Protein AF-A0A9D4SP06-F1 (afdb_monomer)

pLDDT: mean 83.44, std 21.46, range [35.03, 98.12]

Mean predicted aligned error: 12.42 Å

Secondary structure (DSSP, 8-state):
----------SSSSS------PPPP----PEEPTTSS-EES-HHHHHHHHHHHH----EE-SSSS-EESSHHHHHHHHHHHH----EE-TTT--EESSHHHHHHHHHHHS--

Organism: Rhipicephalus sanguineus (NCBI:txid34632)

Solvent-accessible surface area (backbone atoms only — not comparable to full-atom values): 7450 Å² total; per-residue (Å²): 133,85,92,80,86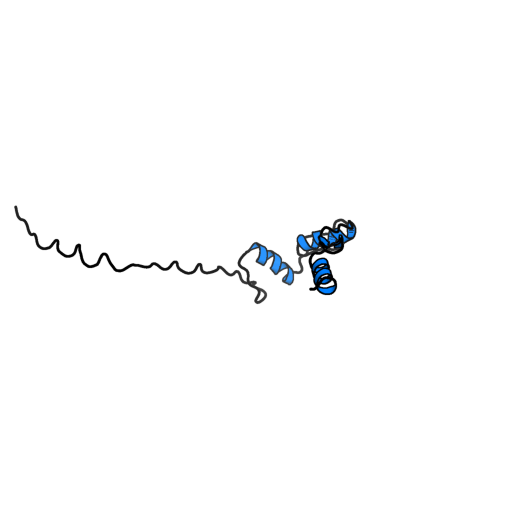,90,75,99,76,76,92,80,80,69,97,76,69,85,78,75,74,68,77,73,74,77,75,75,65,69,48,69,45,97,86,52,93,54,66,42,76,43,73,70,56,49,59,52,54,49,31,73,78,72,63,50,47,85,39,68,49,93,89,48,96,53,64,22,69,44,68,67,60,43,56,53,53,48,28,72,77,72,66,49,48,87,42,64,38,92,89,77,67,55,64,22,67,43,68,66,62,44,50,52,47,43,63,73,76,63,63,129

Nearest PDB structures (foldseek):
  8ssu-assembly1_A  TM=9.889E-01  e=3.670E-09  Homo sapiens
  8ssr-assembly2_D  TM=9.107E-01  e=3.916E-09  Homo sapiens
  8sst-assembly1_A  TM=9.349E-01  e=8.521E-09  Homo sapiens
  8ssr-assembly1_A  TM=9.274E-01  e=1.738E-08  Hom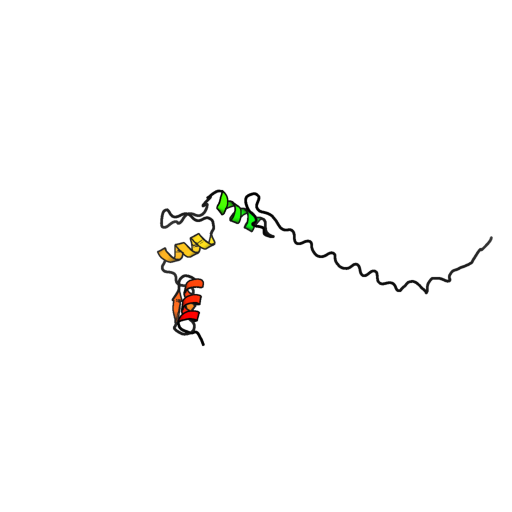o sapiens
  2i13-assembly1_A  TM=9.174E-01  e=4.901E-08  Mus musculus

Sequence (112 aa):
MAADEEDTLILGAVYSLAQCVEPLPEEEVRIHCPHCAYNCTNRAYLRRHIRVHTGEEPYHCTFCSRRFKDRSNLNRHRRCHTGERPYECKHCGLRFNQTSSLKTHVLGQHKQ

InterPro domains:
  IPR013087 Zinc finger C2H2-type [PF00096] (59-79)
  IPR013087 Zinc finger C2H2-type [PF00096] (87-110)
  IPR013087 Zinc finger C2H2-type [PS00028] (33-53)
  IPR013087 Zinc finger C2H2-type [PS00028] (61-81)
  IPR013087 Zinc finger C2H2-type [PS00028] (89-110)
  IPR013087 Zinc finger C2H2-type [PS50157] (31-58)
  IPR013087 Zinc finger C2H2-type [PS50157] (59-86)
 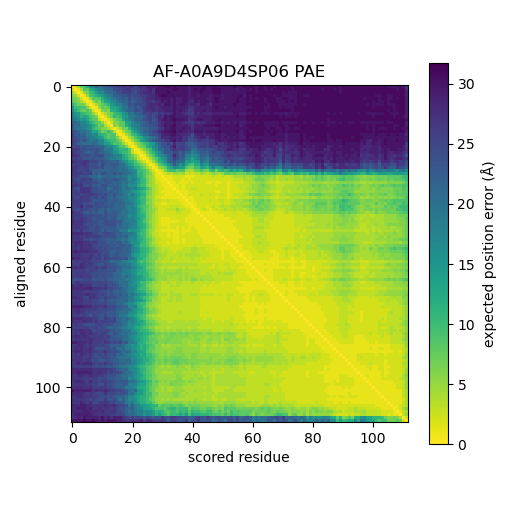 IPR013087 Zinc finger C2H2-type [PS50157] (87-112)
  IPR013087 Zinc finger C2H2-type [SM00355] (31-53)
  IPR013087 Zinc finger C2H2-type [SM00355] (59-81)
  IPR013087 Zinc finger C2H2-type [SM00355] (87-110)
  IPR036236 Zinc finger C2H2 superfamily [SSF57667] (31-61)
  IPR036236 Zinc finger C2H2 superfamily [SSF57667] (53-105)
  IPR050331 Zinc finger PRDM4/PRDM1/PRDM14-like [PTHR16515] (27-106)
  IPR056438 CTCF-like, C2H2 zinc finger [PF23611] (32-56)

Radius of gyration: 30.85 Å; Cα contacts (8 Å, |Δi|>4): 97; chains: 1; bounding box: 45×42×96 Å

Foldseek 3Di:
DDDDDDDPPPPDDPPDDDPPPPPDPPPQDWDAAPPDRDIDSDPVVNVLVCCVVVVDFPAAAPVDRDTHSDPVVNVLVVCVVVVDFPDAAPVPRDTHSDPVVSVCCCCVPVND

Structure (mmCIF, N/CA/C/O backbone):
data_AF-A0A9D4SP06-F1
#
_entry.id   AF-A0A9D4SP06-F1
#
loop_
_atom_site.group_PDB
_atom_site.id
_atom_site.type_symbol
_atom_site.label_atom_id
_atom_site.label_alt_id
_atom_site.label_comp_id
_atom_site.label_asym_id
_atom_site.label_entity_id
_atom_site.label_seq_id
_atom_site.pdbx_PDB_ins_code
_atom_site.Cartn_x
_atom_site.Cartn_y
_atom_site.Cartn_z
_atom_site.occupancy
_atom_site.B_iso_or_equiv
_atom_site.auth_seq_id
_atom_site.auth_comp_id
_atom_site.auth_asym_id
_atom_site.auth_atom_id
_atom_site.pdbx_PDB_model_num
ATOM 1 N N . MET A 1 1 ? -19.012 31.304 -78.598 1.00 35.94 1 MET A N 1
ATOM 2 C CA . MET A 1 1 ? -19.374 30.380 -79.691 1.00 35.94 1 MET A CA 1
ATOM 3 C C . MET A 1 1 ? -19.126 28.972 -79.178 1.00 35.94 1 MET A C 1
ATOM 5 O O . MET A 1 1 ? -17.984 28.738 -78.813 1.00 35.94 1 MET A O 1
ATOM 9 N N . ALA A 1 2 ? -20.194 28.154 -79.140 1.00 35.03 2 ALA A N 1
ATOM 10 C CA . ALA A 1 2 ? -20.298 26.717 -78.792 1.00 35.03 2 ALA A CA 1
ATOM 11 C C . ALA A 1 2 ? -19.800 26.322 -77.378 1.00 35.03 2 ALA A C 1
ATOM 13 O O . ALA A 1 2 ? -18.651 26.592 -77.065 1.00 35.03 2 ALA A O 1
ATOM 14 N N . ALA A 1 3 ? -20.570 25.811 -76.408 1.00 35.03 3 ALA A N 1
ATOM 15 C CA . ALA A 1 3 ? -21.783 24.974 -76.344 1.00 35.03 3 ALA A CA 1
ATOM 16 C C . ALA A 1 3 ? -21.606 23.510 -76.798 1.00 35.03 3 ALA A C 1
ATOM 18 O O . ALA A 1 3 ? -21.783 23.211 -77.976 1.00 35.03 3 ALA A O 1
ATOM 19 N N . ASP A 1 4 ? -21.329 22.661 -75.804 1.00 35.44 4 ASP A N 1
ATOM 20 C CA . ASP A 1 4 ? -21.705 21.251 -75.593 1.00 35.44 4 ASP A CA 1
ATOM 21 C C . ASP A 1 4 ? -21.570 21.048 -74.058 1.00 35.44 4 ASP A C 1
ATOM 23 O O . ASP A 1 4 ? -20.489 21.257 -73.518 1.00 35.44 4 ASP A O 1
ATOM 27 N N . GLU A 1 5 ? -22.580 20.948 -73.180 1.00 47.59 5 GLU A N 1
ATOM 28 C CA . GLU A 1 5 ? -23.902 20.287 -73.131 1.00 47.59 5 GLU A CA 1
ATOM 29 C C . GLU A 1 5 ? -23.846 18.766 -73.354 1.00 47.59 5 GLU A C 1
ATOM 31 O O . GLU A 1 5 ? -23.214 18.315 -74.300 1.00 47.59 5 GLU A O 1
ATOM 36 N N . GLU A 1 6 ? -24.527 18.027 -72.456 1.00 41.75 6 GLU A N 1
ATOM 37 C CA . GLU A 1 6 ? -24.499 16.571 -72.157 1.00 41.75 6 GLU A CA 1
ATOM 38 C C . GLU A 1 6 ? -23.420 16.190 -71.095 1.00 41.75 6 GLU A C 1
ATOM 40 O O . GLU A 1 6 ? -22.246 16.037 -71.393 1.00 41.75 6 GLU A O 1
ATOM 45 N N . ASP A 1 7 ? -23.668 16.004 -69.794 1.00 40.81 7 ASP A N 1
ATOM 46 C CA . ASP A 1 7 ? -24.910 15.609 -69.151 1.00 40.81 7 ASP A CA 1
ATOM 47 C C . ASP A 1 7 ? -24.862 15.881 -67.635 1.00 40.81 7 ASP A C 1
ATOM 49 O O . ASP A 1 7 ? -24.161 15.237 -66.845 1.00 40.81 7 ASP A O 1
ATOM 53 N N . THR A 1 8 ? -25.663 16.856 -67.213 1.00 48.38 8 THR A N 1
ATOM 54 C CA . THR A 1 8 ? -25.969 17.146 -65.808 1.00 48.38 8 THR A CA 1
ATOM 55 C C . THR A 1 8 ? -27.058 16.180 -65.340 1.00 48.38 8 THR A C 1
ATOM 57 O O . THR A 1 8 ? -28.165 16.593 -65.007 1.00 48.38 8 THR A O 1
ATOM 60 N N . LEU A 1 9 ? -26.766 14.873 -65.353 1.00 48.19 9 LEU A N 1
ATOM 61 C CA . LEU A 1 9 ? -27.767 13.834 -65.081 1.00 48.19 9 LEU A CA 1
ATOM 62 C C . LEU A 1 9 ? -27.273 12.631 -64.263 1.00 48.19 9 LEU A C 1
ATOM 64 O O . LEU A 1 9 ? -27.885 11.574 -64.311 1.00 48.19 9 LEU A O 1
ATOM 68 N N . ILE A 1 10 ? -26.250 12.781 -63.411 1.00 38.03 10 ILE A N 1
ATOM 69 C CA . ILE A 1 10 ? -26.058 11.865 -62.260 1.00 38.03 10 ILE A CA 1
ATOM 70 C C . ILE A 1 10 ? -25.685 12.647 -60.988 1.00 38.03 10 ILE A C 1
ATOM 72 O O . ILE A 1 10 ? -24.805 12.279 -60.218 1.00 38.03 10 ILE A O 1
ATOM 76 N N . LEU A 1 11 ? -26.407 13.739 -60.729 1.00 42.09 11 LEU A N 1
ATOM 77 C CA . LEU A 1 11 ? -26.428 14.407 -59.419 1.00 42.09 11 LEU A CA 1
ATOM 78 C C . LEU A 1 11 ? -27.399 13.720 -58.426 1.00 42.09 11 LEU A C 1
ATOM 80 O O . LEU A 1 11 ? -27.632 14.237 -57.340 1.00 42.09 11 LEU A O 1
ATOM 84 N N . GLY A 1 12 ? -27.965 12.552 -58.775 1.00 44.22 12 GLY A N 1
ATOM 85 C CA . GLY A 1 12 ? -29.097 11.952 -58.051 1.00 44.22 12 GLY A CA 1
ATOM 86 C C . GLY A 1 12 ? -28.975 10.496 -57.577 1.00 44.22 12 GLY A C 1
ATOM 87 O O . GLY A 1 12 ? -29.931 10.020 -56.976 1.00 44.22 12 GLY A O 1
ATOM 88 N N . ALA A 1 13 ? -27.868 9.771 -57.814 1.00 43.53 13 ALA A N 1
ATOM 89 C CA . ALA A 1 13 ? -27.846 8.309 -57.588 1.00 43.53 13 ALA A CA 1
ATOM 90 C C . ALA A 1 13 ? -26.756 7.738 -56.655 1.00 43.53 13 ALA A C 1
ATOM 92 O O . ALA A 1 13 ? -26.847 6.566 -56.304 1.00 43.53 13 ALA A O 1
ATOM 93 N N . VAL A 1 14 ? -25.755 8.505 -56.199 1.00 38.66 14 VAL A N 1
ATOM 94 C CA . VAL A 1 14 ? -24.758 7.992 -55.220 1.00 38.66 14 VAL A CA 1
ATOM 95 C C . VAL A 1 14 ? -24.534 8.896 -54.013 1.00 38.66 14 VAL A C 1
ATOM 97 O O . VAL A 1 14 ? -23.672 8.620 -53.180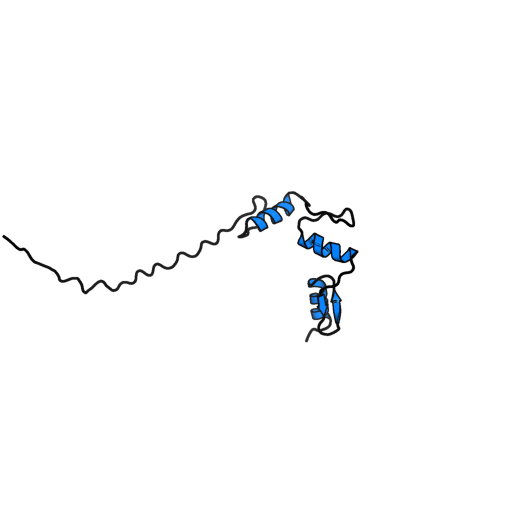 1.00 38.66 14 VAL A O 1
ATOM 100 N N . TYR A 1 15 ? -25.392 9.902 -53.828 1.00 44.59 15 TYR A N 1
ATOM 101 C CA . TYR A 1 15 ? -25.619 10.502 -52.511 1.00 44.59 15 TYR A CA 1
ATOM 102 C C . TYR A 1 15 ? -26.358 9.495 -51.597 1.00 44.59 15 TYR A C 1
ATOM 104 O O . TYR A 1 15 ? -27.419 9.796 -51.074 1.00 44.59 15 TYR A O 1
ATOM 112 N N . SER A 1 16 ? -25.863 8.253 -51.487 1.00 52.00 16 SER A N 1
ATOM 113 C CA . SER A 1 16 ? -26.343 7.214 -50.564 1.00 52.00 16 SER A CA 1
ATOM 114 C C . SER A 1 16 ? -25.468 5.949 -50.613 1.00 52.00 16 SER A C 1
ATOM 116 O O . SER A 1 16 ? -25.924 4.868 -50.967 1.00 52.00 16 SER A O 1
ATOM 118 N N . LEU A 1 17 ? -24.194 6.057 -50.241 1.00 43.91 17 LEU A N 1
ATOM 119 C CA . LEU A 1 17 ? -23.519 4.970 -49.530 1.00 43.91 17 LEU A CA 1
ATOM 120 C C . LEU A 1 17 ? -22.716 5.615 -48.412 1.00 43.91 17 LEU A C 1
ATOM 122 O O . LEU A 1 17 ? -21.658 6.201 -48.629 1.00 43.91 17 LEU A O 1
ATOM 126 N N . ALA A 1 18 ? -23.302 5.553 -47.222 1.00 55.75 18 ALA A N 1
ATOM 127 C CA . ALA A 1 18 ? -22.675 5.873 -45.961 1.00 55.75 18 ALA A CA 1
ATOM 128 C C . ALA A 1 18 ? -21.243 5.320 -45.928 1.00 55.75 18 ALA A C 1
ATOM 130 O O . ALA A 1 18 ? -21.032 4.119 -45.767 1.00 55.75 18 ALA A O 1
ATOM 131 N N . GLN A 1 19 ? -20.247 6.198 -46.046 1.00 47.41 19 GLN A N 1
ATOM 132 C CA . GLN A 1 19 ? -18.932 5.899 -45.502 1.00 47.41 19 GLN A CA 1
ATOM 133 C C . GLN A 1 19 ? -19.054 6.063 -43.993 1.00 47.41 19 GLN A C 1
ATOM 135 O O . GLN A 1 19 ? -18.728 7.097 -43.412 1.00 47.41 19 GLN A O 1
ATOM 140 N N . CYS A 1 20 ? -19.589 5.014 -43.372 1.00 49.72 20 CYS A N 1
ATOM 141 C CA . CYS A 1 20 ? -19.295 4.661 -42.001 1.00 49.72 20 CYS A CA 1
ATOM 142 C C . CYS A 1 20 ? -17.772 4.506 -41.908 1.00 49.72 20 CYS A C 1
ATOM 144 O O . CYS A 1 20 ? -17.237 3.416 -42.095 1.00 49.72 20 CYS A O 1
ATOM 146 N N . VAL A 1 21 ? -17.053 5.606 -41.678 1.00 56.22 21 VAL A N 1
ATOM 147 C CA . VAL A 1 21 ? -15.734 5.508 -41.063 1.00 56.22 21 VAL A CA 1
ATOM 148 C C . VAL A 1 21 ? -16.031 5.066 -39.644 1.00 56.22 21 VAL A C 1
ATOM 150 O O . VAL A 1 21 ? -16.371 5.878 -38.784 1.00 56.22 21 VAL A O 1
ATOM 153 N N . GLU A 1 22 ? -16.014 3.754 -39.429 1.00 53.03 22 GLU A N 1
ATOM 154 C CA . GLU A 1 22 ? -15.983 3.226 -38.078 1.00 53.03 22 GLU A CA 1
ATOM 155 C C . GLU A 1 22 ? -14.783 3.877 -37.381 1.00 53.03 22 GLU A C 1
ATOM 157 O O . GLU A 1 22 ? -13.683 3.872 -37.949 1.00 53.03 22 GLU A O 1
ATOM 162 N N . PRO A 1 23 ? -14.961 4.505 -36.205 1.00 57.25 23 PRO A N 1
ATOM 163 C CA . PRO A 1 23 ? -13.824 4.985 -35.442 1.00 57.25 23 PRO A CA 1
ATOM 164 C C . PRO A 1 23 ? -12.891 3.791 -35.238 1.00 57.25 23 PRO A C 1
ATOM 166 O O . PRO A 1 23 ? -13.309 2.784 -34.664 1.00 57.25 23 PRO A O 1
ATOM 169 N N . LEU A 1 24 ? -11.659 3.876 -35.755 1.00 53.28 24 LEU A N 1
ATOM 170 C CA . LEU A 1 24 ? -10.632 2.868 -35.495 1.00 53.28 24 LEU A CA 1
ATOM 171 C C . LEU A 1 24 ? -10.609 2.623 -33.980 1.00 53.28 24 LEU A C 1
ATOM 173 O O . LEU A 1 24 ? -10.575 3.608 -33.234 1.00 53.28 24 LEU A O 1
ATOM 177 N N . PRO A 1 25 ? -10.671 1.363 -33.511 1.00 56.22 25 PRO A N 1
ATOM 178 C CA . PRO A 1 25 ? -10.640 1.093 -32.084 1.00 56.22 25 PRO A CA 1
ATOM 179 C C . PRO A 1 25 ? -9.379 1.747 -31.532 1.00 56.22 25 PRO A C 1
ATOM 181 O O . PRO A 1 25 ? -8.294 1.514 -32.064 1.00 56.22 25 PRO A O 1
ATOM 184 N N . GLU A 1 26 ? -9.538 2.617 -30.531 1.00 59.03 26 GLU A N 1
ATOM 185 C CA . GLU A 1 26 ? -8.429 3.266 -29.838 1.00 59.03 26 GLU A CA 1
ATOM 186 C C . GLU A 1 26 ? -7.459 2.167 -29.406 1.00 59.03 26 GLU A C 1
ATOM 188 O O . GLU A 1 26 ? -7.740 1.417 -28.470 1.00 59.03 26 GLU A O 1
ATOM 193 N N . GLU A 1 27 ? -6.373 1.993 -30.159 1.00 65.06 27 GLU A N 1
ATOM 194 C CA . GLU A 1 27 ? -5.439 0.899 -29.954 1.00 65.06 27 GLU A CA 1
ATOM 195 C C . GLU A 1 27 ? -4.795 1.144 -28.592 1.00 65.06 27 GLU A C 1
ATOM 197 O O . GLU A 1 27 ? -3.954 2.027 -28.422 1.00 65.06 27 GLU A O 1
ATOM 202 N N . GLU A 1 28 ? -5.320 0.458 -27.577 1.00 68.31 28 GLU A N 1
ATOM 203 C CA . GLU A 1 28 ? -5.033 0.721 -26.178 1.00 68.31 28 GLU A CA 1
ATOM 204 C C . GLU A 1 28 ? -3.523 0.561 -25.974 1.00 68.31 28 GLU A C 1
ATOM 206 O O . GLU A 1 28 ? -3.004 -0.556 -25.945 1.00 68.31 28 GLU A O 1
ATOM 211 N N . VAL A 1 29 ? -2.791 1.680 -25.905 1.00 79.00 29 VAL A N 1
ATOM 212 C CA . VAL A 1 29 ? -1.324 1.664 -25.889 1.00 79.00 29 VAL A CA 1
ATOM 213 C C . VAL A 1 29 ? -0.855 0.989 -24.603 1.00 79.00 29 VAL A C 1
ATOM 215 O O . VAL A 1 29 ? -0.776 1.596 -23.530 1.00 79.00 29 VAL A O 1
ATOM 218 N N . ARG A 1 30 ? -0.539 -0.303 -24.710 1.00 89.88 30 ARG A N 1
ATOM 219 C CA . ARG A 1 30 ? -0.000 -1.110 -23.618 1.00 89.88 30 ARG A CA 1
ATOM 220 C C . ARG A 1 30 ? 1.508 -0.962 -23.558 1.00 89.88 30 ARG A C 1
ATOM 222 O O . ARG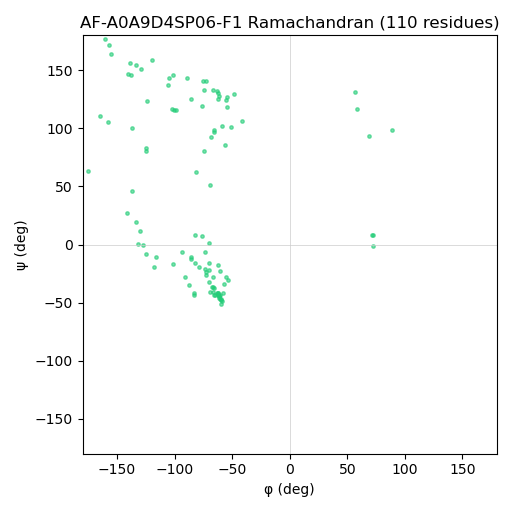 A 1 30 ? 2.244 -1.216 -24.508 1.00 89.88 30 ARG A O 1
ATOM 229 N N . ILE A 1 31 ? 1.974 -0.573 -22.385 1.00 93.94 31 ILE A N 1
ATOM 230 C CA . ILE A 1 31 ? 3.376 -0.418 -22.043 1.00 93.94 31 ILE A CA 1
ATOM 231 C C . ILE A 1 31 ? 3.813 -1.676 -21.303 1.00 93.94 31 ILE A C 1
ATOM 233 O O . ILE A 1 31 ? 3.332 -1.976 -20.206 1.00 93.94 31 ILE A O 1
ATOM 237 N N . HIS A 1 32 ? 4.738 -2.401 -21.914 1.00 95.50 32 HIS A N 1
ATOM 238 C CA . HIS A 1 32 ? 5.238 -3.673 -21.416 1.00 95.50 32 HIS A CA 1
ATOM 239 C C . HIS A 1 32 ? 6.427 -3.459 -20.478 1.00 95.50 32 HIS A C 1
ATOM 241 O O . HIS A 1 32 ? 7.254 -2.566 -20.684 1.00 95.50 32 HIS A O 1
ATOM 247 N N . CYS A 1 33 ? 6.515 -4.279 -19.436 1.00 96.50 33 CYS A N 1
ATOM 248 C CA . CYS A 1 33 ? 7.703 -4.357 -18.605 1.00 96.50 33 CYS A CA 1
ATOM 249 C C . CYS A 1 33 ? 8.812 -5.119 -19.344 1.00 96.50 33 CYS A C 1
ATOM 251 O O . CYS A 1 33 ? 8.558 -6.212 -19.841 1.00 96.50 33 CYS A O 1
ATOM 253 N N . PRO A 1 34 ? 10.056 -4.612 -19.375 1.00 95.50 34 PRO A N 1
ATOM 254 C CA . PRO A 1 34 ? 11.162 -5.311 -20.031 1.00 95.50 34 PRO A CA 1
ATOM 255 C C . PRO A 1 34 ? 11.673 -6.536 -19.252 1.00 95.50 34 PRO A C 1
ATOM 257 O O . PRO A 1 34 ? 12.537 -7.253 -19.744 1.00 95.50 34 PRO A O 1
ATOM 260 N N . HIS A 1 35 ? 11.183 -6.774 -18.031 1.00 96.69 35 HIS A N 1
ATOM 261 C CA . HIS A 1 35 ? 11.696 -7.816 -17.134 1.00 96.69 35 HIS A CA 1
ATOM 262 C C . HIS A 1 35 ? 10.675 -8.916 -16.807 1.00 96.69 35 HIS A C 1
ATOM 264 O O . HIS A 1 35 ? 11.041 -9.924 -16.207 1.00 96.69 35 HIS A O 1
ATOM 270 N N . CYS A 1 36 ? 9.395 -8.736 -17.149 1.00 96.81 36 CYS A N 1
ATOM 271 C CA . CYS A 1 36 ? 8.355 -9.746 -16.950 1.00 96.81 36 CYS A CA 1
ATOM 272 C C . CYS A 1 36 ? 7.134 -9.487 -17.845 1.00 96.81 36 CYS A C 1
ATOM 274 O O . CYS A 1 36 ? 7.047 -8.464 -18.513 1.00 96.81 36 CYS A O 1
ATOM 276 N N . ALA A 1 37 ? 6.144 -10.382 -17.806 1.00 96.56 37 ALA A N 1
ATOM 277 C CA . ALA A 1 37 ? 4.911 -10.269 -18.592 1.00 96.56 37 ALA A CA 1
ATOM 278 C C . ALA A 1 37 ? 3.953 -9.139 -18.141 1.00 96.56 37 ALA A C 1
ATOM 280 O O . ALA A 1 37 ? 2.865 -8.982 -18.701 1.00 96.56 37 ALA A O 1
ATOM 281 N N . TYR A 1 38 ? 4.321 -8.356 -17.119 1.00 95.81 38 TYR A N 1
ATOM 282 C CA . TYR A 1 38 ? 3.507 -7.232 -16.668 1.00 95.81 38 TYR A CA 1
ATOM 283 C C . TYR A 1 38 ? 3.383 -6.178 -17.770 1.00 95.81 38 TYR A C 1
ATOM 285 O O . TYR A 1 38 ? 4.374 -5.742 -18.354 1.00 95.81 38 TYR A O 1
ATOM 293 N N . ASN A 1 39 ? 2.160 -5.722 -18.010 1.00 94.50 39 ASN A N 1
ATOM 294 C CA . ASN A 1 39 ? 1.861 -4.613 -18.901 1.00 94.50 39 ASN A CA 1
ATOM 295 C C . ASN A 1 39 ? 0.882 -3.651 -18.220 1.00 94.50 39 ASN A C 1
ATOM 297 O O . ASN A 1 39 ? 0.157 -4.017 -17.293 1.00 94.50 39 ASN A O 1
ATOM 301 N N . CYS A 1 40 ? 0.917 -2.390 -18.630 1.00 93.81 40 CYS A N 1
ATOM 302 C CA . CYS A 1 40 ? 0.055 -1.341 -18.098 1.00 93.81 40 CYS A CA 1
ATOM 303 C C . CYS A 1 40 ? -0.113 -0.221 -19.123 1.00 93.81 40 CYS A C 1
ATOM 305 O O . CYS A 1 40 ? 0.686 -0.095 -20.038 1.00 93.81 40 CYS A O 1
ATOM 307 N N . THR A 1 41 ? -1.103 0.645 -18.954 1.00 94.25 41 THR A N 1
ATOM 308 C CA . THR A 1 41 ? -1.370 1.758 -19.885 1.00 94.25 41 THR A CA 1
ATOM 309 C C . THR A 1 41 ? -0.689 3.071 -19.478 1.00 94.25 41 THR A C 1
ATOM 311 O O . THR A 1 41 ? -0.700 4.048 -20.218 1.00 94.25 41 THR A O 1
ATOM 314 N N . ASN A 1 42 ? -0.057 3.126 -18.296 1.00 92.44 42 ASN A N 1
ATOM 315 C CA . ASN A 1 42 ? 0.514 4.354 -17.736 1.00 92.44 42 ASN A CA 1
ATOM 316 C C . ASN A 1 42 ? 2.011 4.205 -17.415 1.00 92.44 42 ASN A C 1
ATOM 318 O O . ASN A 1 42 ? 2.410 3.380 -16.590 1.00 92.44 42 ASN A O 1
ATOM 322 N N . ARG A 1 43 ? 2.847 5.087 -17.986 1.00 93.06 43 ARG A N 1
ATOM 323 C CA . ARG A 1 43 ? 4.306 5.114 -17.749 1.00 93.06 43 ARG A CA 1
ATOM 324 C C . ARG A 1 43 ? 4.679 5.260 -16.271 1.00 93.06 43 ARG A C 1
ATOM 326 O O . ARG A 1 43 ? 5.692 4.710 -15.844 1.00 93.06 43 ARG A O 1
ATOM 333 N N . ALA A 1 44 ? 3.897 5.989 -15.475 1.00 93.12 44 ALA A N 1
ATOM 334 C CA . ALA A 1 44 ? 4.130 6.129 -14.039 1.00 93.12 44 ALA A CA 1
ATOM 335 C C . ALA A 1 44 ? 3.914 4.802 -13.292 1.00 93.12 44 ALA A C 1
ATOM 337 O O . ALA A 1 44 ? 4.667 4.488 -12.366 1.00 93.12 44 ALA A O 1
ATOM 338 N N . TYR A 1 45 ? 2.933 3.997 -13.715 1.00 94.12 45 TYR A N 1
ATOM 339 C CA . TYR A 1 45 ? 2.731 2.656 -13.168 1.00 94.12 45 TYR A CA 1
ATOM 340 C C . TYR A 1 45 ? 3.849 1.710 -13.572 1.00 94.12 45 TYR A C 1
ATOM 342 O O . TYR A 1 45 ? 4.344 1.005 -12.694 1.00 94.12 45 TYR A O 1
ATOM 350 N N . LEU A 1 46 ? 4.323 1.771 -14.822 1.00 95.19 46 LEU A N 1
ATOM 351 C CA . LEU A 1 46 ? 5.492 0.995 -15.228 1.00 95.19 46 LEU A CA 1
ATOM 352 C C . LEU A 1 46 ? 6.730 1.365 -14.396 1.00 95.19 46 LEU A C 1
ATOM 354 O O . LEU A 1 46 ? 7.377 0.481 -13.846 1.00 95.19 46 LEU A O 1
ATOM 358 N N . ARG A 1 47 ? 7.034 2.659 -14.220 1.00 93.94 47 ARG A N 1
ATOM 359 C CA . ARG A 1 47 ? 8.172 3.099 -13.386 1.00 93.94 47 ARG A CA 1
ATOM 360 C C . ARG A 1 47 ? 8.075 2.595 -11.948 1.00 93.94 47 ARG A C 1
ATOM 362 O O . ARG A 1 47 ? 9.072 2.167 -11.378 1.00 93.94 47 ARG A O 1
ATOM 369 N N . ARG A 1 48 ? 6.879 2.633 -11.351 1.00 94.69 48 ARG A N 1
ATOM 370 C CA . ARG A 1 48 ? 6.650 2.064 -10.015 1.00 94.69 48 ARG A CA 1
ATOM 371 C C . ARG A 1 48 ? 6.848 0.548 -10.019 1.00 94.69 48 ARG A C 1
ATOM 373 O O . ARG A 1 48 ? 7.453 0.029 -9.089 1.00 94.69 48 ARG A O 1
ATOM 380 N N . HIS A 1 49 ? 6.339 -0.142 -11.036 1.00 95.38 49 HIS A N 1
ATOM 381 C CA . HIS A 1 49 ? 6.463 -1.588 -11.181 1.00 95.38 49 HIS A CA 1
ATOM 382 C C . HIS A 1 49 ? 7.926 -2.029 -11.320 1.00 95.38 49 HIS A C 1
ATOM 384 O O . HIS A 1 49 ? 8.322 -2.980 -10.657 1.00 95.38 49 HIS A O 1
ATOM 390 N N . ILE A 1 50 ? 8.753 -1.307 -12.084 1.00 96.38 50 ILE A N 1
ATOM 391 C CA . ILE A 1 50 ? 10.178 -1.629 -12.280 1.00 96.38 50 ILE A CA 1
ATOM 392 C C . ILE A 1 50 ? 10.942 -1.738 -10.945 1.00 96.38 50 ILE A C 1
ATOM 394 O O . ILE A 1 50 ? 11.851 -2.557 -10.828 1.00 96.38 50 ILE A O 1
ATOM 398 N N . ARG A 1 51 ? 10.515 -1.031 -9.889 1.00 96.50 51 ARG A N 1
ATOM 399 C CA . ARG A 1 51 ? 11.087 -1.154 -8.529 1.00 96.50 51 ARG A CA 1
ATOM 400 C C . ARG A 1 51 ? 10.930 -2.544 -7.906 1.00 96.50 51 ARG A C 1
ATOM 402 O O . ARG A 1 51 ? 11.604 -2.886 -6.934 1.00 96.50 51 ARG A O 1
ATOM 409 N N . VAL A 1 52 ? 10.023 -3.370 -8.427 1.00 95.69 52 VAL A N 1
ATOM 410 C CA . VAL A 1 52 ? 9.924 -4.784 -8.046 1.00 95.69 52 VAL A CA 1
ATOM 411 C C . VAL A 1 52 ? 11.175 -5.540 -8.485 1.00 95.69 52 VAL A C 1
ATOM 413 O O . VAL A 1 52 ? 11.661 -6.350 -7.703 1.00 95.69 52 VAL A O 1
ATOM 416 N N . HIS A 1 53 ? 11.723 -5.211 -9.656 1.00 96.50 53 HIS A N 1
ATOM 417 C CA . HIS A 1 53 ? 12.927 -5.826 -10.211 1.00 96.50 53 HIS A CA 1
ATOM 418 C C . HIS A 1 53 ? 14.213 -5.212 -9.655 1.00 96.50 53 HIS A C 1
ATOM 420 O O . HIS A 1 53 ? 15.122 -5.945 -9.289 1.00 96.50 53 HIS A O 1
ATOM 426 N N . THR A 1 54 ? 14.288 -3.882 -9.547 1.00 95.62 54 THR A N 1
ATOM 427 C CA . THR A 1 54 ? 15.513 -3.203 -9.081 1.00 95.62 54 THR A CA 1
ATOM 428 C C . THR A 1 54 ? 15.699 -3.251 -7.567 1.00 95.62 54 THR A C 1
ATOM 430 O O . THR A 1 54 ? 16.795 -3.013 -7.071 1.00 95.62 54 THR A O 1
ATOM 433 N N . GLY A 1 55 ? 14.628 -3.513 -6.813 1.00 95.44 55 GLY A N 1
ATOM 434 C CA . GLY A 1 55 ? 14.664 -3.465 -5.353 1.00 95.44 55 GLY A CA 1
ATOM 435 C C . GLY A 1 55 ? 14.751 -2.048 -4.779 1.00 95.44 55 GLY A C 1
ATOM 436 O O . GLY A 1 55 ? 14.902 -1.902 -3.572 1.00 95.44 55 GLY A O 1
ATOM 437 N N . GLU A 1 56 ? 14.627 -1.002 -5.600 1.00 96.50 56 GLU A N 1
ATOM 438 C CA . GLU A 1 56 ? 14.663 0.376 -5.114 1.00 96.50 56 GLU A CA 1
ATOM 439 C C . GLU A 1 56 ? 13.513 0.680 -4.147 1.00 96.50 56 GLU A C 1
ATOM 441 O O . GLU A 1 56 ? 12.331 0.490 -4.455 1.00 96.50 56 GLU A O 1
ATOM 446 N N . GLU A 1 57 ? 13.862 1.270 -3.004 1.00 96.31 57 GLU A N 1
ATOM 447 C CA . GLU A 1 57 ? 12.916 1.721 -1.982 1.00 96.31 57 GLU A CA 1
ATOM 448 C C . GLU A 1 57 ? 13.132 3.211 -1.671 1.00 96.31 57 GLU A C 1
ATOM 450 O O . GLU A 1 57 ? 13.816 3.570 -0.700 1.00 96.31 57 GLU A O 1
ATOM 455 N N . PRO A 1 58 ? 12.588 4.114 -2.513 1.00 96.06 58 PRO A N 1
ATOM 456 C CA . PRO A 1 58 ? 12.864 5.547 -2.413 1.00 96.06 58 PRO A CA 1
ATOM 457 C C . PRO A 1 58 ? 12.240 6.205 -1.179 1.00 96.06 58 PRO A C 1
ATOM 459 O O . PRO A 1 58 ? 12.676 7.272 -0.757 1.00 96.06 58 PRO A O 1
ATOM 462 N N . TYR A 1 59 ? 11.197 5.600 -0.608 1.00 97.69 59 TYR A N 1
ATOM 463 C CA . TYR A 1 59 ? 10.419 6.213 0.462 1.00 97.69 59 TYR A CA 1
ATOM 464 C C . TYR A 1 59 ? 10.837 5.639 1.810 1.00 97.69 59 TYR A C 1
ATOM 466 O O . TYR A 1 59 ? 10.633 4.455 2.064 1.00 97.69 59 TYR A O 1
ATOM 474 N N . HIS A 1 60 ? 11.394 6.475 2.680 1.00 97.62 60 HIS A N 1
ATOM 475 C CA . HIS A 1 60 ? 11.821 6.085 4.022 1.00 97.62 60 HIS A CA 1
ATOM 476 C C . HIS A 1 60 ? 10.805 6.535 5.074 1.00 97.62 60 HIS A C 1
ATOM 478 O O . HIS A 1 60 ? 10.157 7.576 4.938 1.00 97.62 60 HIS A O 1
ATOM 484 N N . CYS A 1 61 ? 10.646 5.734 6.124 1.00 97.94 61 CYS A N 1
ATOM 485 C CA . CYS A 1 61 ? 9.897 6.143 7.300 1.00 97.94 61 CYS A CA 1
ATOM 486 C C . CYS A 1 61 ? 10.723 7.129 8.129 1.00 97.94 61 CYS A C 1
ATOM 488 O O . CYS A 1 61 ? 11.927 6.972 8.286 1.00 97.94 61 CYS A O 1
ATOM 490 N N . THR A 1 62 ? 10.070 8.152 8.675 1.00 97.38 62 THR A N 1
ATOM 491 C CA . THR A 1 62 ? 10.715 9.132 9.563 1.00 97.38 62 THR A CA 1
ATOM 492 C C . THR A 1 62 ? 10.748 8.674 11.021 1.00 97.38 62 THR A C 1
ATOM 494 O O . THR A 1 62 ? 11.421 9.288 11.835 1.00 97.38 62 THR A O 1
ATOM 497 N N . PHE A 1 63 ? 10.001 7.620 11.365 1.00 97.31 63 PHE A N 1
ATOM 498 C CA . PHE A 1 63 ? 9.912 7.081 12.726 1.00 97.31 63 PHE A CA 1
ATOM 499 C C . PHE A 1 63 ? 10.772 5.827 12.935 1.00 97.31 63 PHE A C 1
ATOM 501 O O . PHE A 1 63 ? 10.999 5.422 14.070 1.00 97.31 63 PHE A O 1
ATOM 508 N N . CYS A 1 64 ? 11.210 5.170 11.859 1.00 97.31 64 CYS A N 1
ATOM 509 C CA . CYS A 1 64 ? 12.044 3.970 11.912 1.00 97.31 64 CYS A CA 1
ATOM 510 C C . CYS A 1 64 ? 12.832 3.789 10.607 1.00 97.31 64 CYS A C 1
ATOM 512 O O . CYS A 1 64 ? 12.549 4.442 9.609 1.00 97.31 64 CYS A O 1
ATOM 514 N N . SER A 1 65 ? 13.765 2.837 10.572 1.00 97.06 65 SER A N 1
ATOM 515 C CA . SER A 1 65 ? 14.640 2.597 9.413 1.00 97.06 65 SER A CA 1
ATOM 516 C C . SER A 1 65 ? 13.977 1.866 8.234 1.00 97.06 65 SER A C 1
ATOM 518 O O . SER A 1 65 ? 14.663 1.473 7.292 1.00 97.06 65 SER A O 1
ATOM 520 N N . ARG A 1 66 ? 12.655 1.633 8.265 1.00 97.69 66 ARG A N 1
ATOM 521 C CA . ARG A 1 66 ? 11.955 0.927 7.180 1.00 97.69 66 ARG A CA 1
ATOM 522 C C . ARG A 1 66 ? 11.837 1.792 5.930 1.00 97.69 66 ARG A C 1
ATOM 524 O O . ARG A 1 66 ? 11.526 2.983 6.003 1.00 97.69 66 ARG A O 1
ATOM 531 N N . ARG A 1 67 ? 12.009 1.152 4.775 1.00 97.69 67 ARG A N 1
ATOM 532 C CA . ARG A 1 67 ? 11.872 1.756 3.449 1.00 97.69 67 ARG A CA 1
ATOM 533 C C . ARG A 1 67 ? 10.778 1.043 2.654 1.00 97.69 67 ARG A C 1
ATOM 535 O O . ARG A 1 67 ? 10.355 -0.056 3.002 1.00 97.69 67 ARG A O 1
ATOM 542 N N . PHE A 1 68 ? 10.245 1.730 1.648 1.00 97.00 68 PHE A N 1
ATOM 543 C CA . PHE A 1 68 ? 9.110 1.277 0.850 1.00 97.00 68 PHE A CA 1
ATOM 544 C C . PHE A 1 68 ? 9.299 1.628 -0.627 1.00 97.00 68 PHE A C 1
ATOM 546 O O . PHE A 1 68 ? 9.820 2.691 -0.979 1.00 97.00 68 PHE A O 1
ATOM 553 N N . LYS A 1 69 ? 8.783 0.758 -1.501 1.00 95.06 69 LYS A N 1
ATOM 554 C CA . LYS A 1 69 ? 8.775 0.940 -2.965 1.00 95.06 69 LYS A CA 1
ATOM 555 C C . LYS A 1 69 ? 7.775 1.997 -3.447 1.00 95.06 69 LYS A C 1
ATOM 557 O O . LYS A 1 69 ? 7.946 2.570 -4.526 1.00 95.06 69 LYS A O 1
ATOM 562 N N . ASP A 1 70 ? 6.734 2.278 -2.659 1.00 94.25 70 ASP A N 1
ATOM 563 C CA . ASP A 1 70 ? 5.699 3.264 -2.980 1.00 94.25 70 ASP A CA 1
ATOM 564 C C . ASP A 1 70 ? 5.274 4.122 -1.769 1.00 94.25 70 ASP A C 1
ATOM 566 O O . ASP A 1 70 ? 5.430 3.746 -0.603 1.00 94.25 70 ASP A O 1
ATOM 570 N N . ARG A 1 71 ? 4.738 5.314 -2.067 1.00 95.25 71 ARG A N 1
ATOM 571 C CA . ARG A 1 71 ? 4.315 6.298 -1.059 1.00 95.25 71 ARG A CA 1
ATOM 572 C C . ARG A 1 71 ? 3.074 5.847 -0.285 1.00 95.25 71 ARG A C 1
ATOM 574 O O . ARG A 1 71 ? 2.937 6.184 0.889 1.00 95.25 71 ARG A O 1
ATOM 581 N N . SER A 1 72 ? 2.178 5.094 -0.920 1.00 94.50 72 SER A N 1
ATOM 582 C CA . SER A 1 72 ? 0.940 4.612 -0.296 1.00 94.50 72 SER A CA 1
ATOM 583 C C . SER A 1 72 ? 1.228 3.609 0.822 1.00 94.50 72 SER A C 1
ATOM 585 O O . SER A 1 72 ? 0.639 3.699 1.898 1.00 94.50 72 SER A O 1
ATOM 587 N N . ASN A 1 73 ? 2.183 2.705 0.607 1.00 95.62 73 ASN A N 1
ATOM 588 C CA . ASN A 1 73 ? 2.671 1.745 1.587 1.00 95.62 73 ASN A CA 1
ATOM 589 C C . ASN A 1 73 ? 3.370 2.446 2.741 1.00 95.62 73 ASN A C 1
ATOM 591 O O . ASN A 1 73 ? 3.066 2.119 3.887 1.00 95.62 73 ASN A O 1
ATOM 595 N N . LEU A 1 74 ? 4.215 3.447 2.464 1.00 97.62 74 LEU A N 1
ATOM 596 C CA . LEU A 1 74 ? 4.796 4.275 3.520 1.00 97.62 74 LEU A CA 1
ATOM 597 C C . LEU A 1 74 ? 3.700 4.964 4.345 1.00 97.62 74 LEU A C 1
ATOM 599 O O . LEU A 1 74 ? 3.723 4.897 5.570 1.00 97.62 74 LEU A O 1
ATOM 603 N N . ASN A 1 75 ? 2.716 5.603 3.707 1.00 96.88 75 ASN A N 1
ATOM 604 C CA . ASN A 1 75 ? 1.665 6.311 4.438 1.00 96.88 75 ASN A CA 1
ATOM 605 C C . ASN A 1 75 ? 0.822 5.361 5.297 1.00 96.88 75 ASN A C 1
ATOM 607 O O . ASN A 1 75 ? 0.536 5.651 6.455 1.00 96.88 75 ASN A O 1
ATOM 611 N N . ARG A 1 76 ? 0.480 4.191 4.753 1.00 96.69 76 ARG A N 1
ATOM 612 C CA . ARG A 1 76 ? -0.195 3.126 5.496 1.00 96.69 76 ARG A CA 1
ATOM 613 C C . ARG A 1 76 ? 0.641 2.645 6.678 1.00 96.69 76 ARG A C 1
ATOM 615 O O . ARG A 1 76 ? 0.098 2.469 7.761 1.00 96.69 76 ARG A O 1
ATOM 622 N N . HIS A 1 77 ? 1.942 2.452 6.481 1.00 97.25 77 HIS A N 1
ATOM 623 C CA . HIS A 1 77 ? 2.855 2.076 7.551 1.00 97.25 77 HIS A CA 1
ATOM 624 C C . HIS A 1 77 ? 2.929 3.155 8.635 1.00 97.25 77 HIS A C 1
A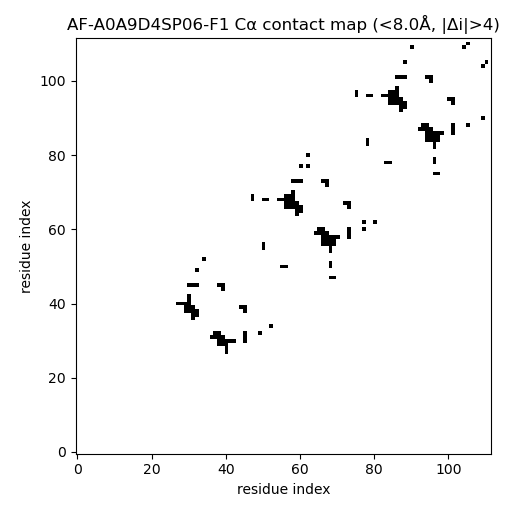TOM 626 O O . HIS A 1 77 ? 2.821 2.817 9.803 1.00 97.25 77 HIS A O 1
ATOM 632 N N . ARG A 1 78 ? 3.008 4.446 8.286 1.00 97.69 78 ARG A N 1
ATOM 633 C CA . ARG A 1 78 ? 3.049 5.547 9.269 1.00 97.69 78 ARG A CA 1
ATOM 634 C C . ARG A 1 78 ? 1.889 5.511 10.267 1.00 97.69 78 ARG A C 1
ATOM 636 O O . ARG A 1 78 ? 2.089 5.866 11.424 1.00 97.69 78 ARG A O 1
ATOM 643 N N . ARG A 1 79 ? 0.717 5.006 9.867 1.00 97.38 79 ARG A N 1
ATOM 644 C CA . ARG A 1 79 ? -0.434 4.821 10.770 1.00 97.38 79 ARG A CA 1
ATOM 645 C C . ARG A 1 79 ? -0.158 3.867 11.933 1.00 97.38 79 ARG A C 1
ATOM 647 O O . ARG A 1 79 ? -0.834 3.957 12.950 1.00 97.38 79 ARG A O 1
ATOM 654 N N . CYS A 1 80 ? 0.822 2.963 11.826 1.00 96.38 80 CYS A N 1
ATOM 655 C CA . CYS A 1 80 ? 1.224 2.122 12.956 1.00 96.38 80 CYS A CA 1
ATOM 656 C C . CYS A 1 80 ? 2.000 2.899 14.024 1.00 96.38 80 CYS A C 1
ATOM 658 O O . CYS A 1 80 ? 1.968 2.504 15.181 1.00 96.38 80 CYS A O 1
ATOM 660 N N . HIS A 1 81 ? 2.671 3.991 13.649 1.00 97.44 81 HIS A N 1
ATOM 661 C CA . HIS A 1 81 ? 3.359 4.870 14.592 1.00 97.44 81 HIS A CA 1
ATOM 662 C C . HIS A 1 81 ? 2.399 5.883 15.214 1.00 97.44 81 HIS A C 1
ATOM 664 O O . HIS A 1 81 ? 2.461 6.129 16.411 1.00 97.44 81 HIS A O 1
ATOM 670 N N . THR A 1 82 ? 1.495 6.457 14.415 1.00 96.56 82 THR A N 1
ATOM 671 C CA . THR A 1 82 ? 0.550 7.478 14.896 1.00 96.56 82 THR A CA 1
ATOM 672 C C . THR A 1 82 ? -0.687 6.896 15.577 1.00 96.56 82 THR A C 1
ATOM 674 O O . THR A 1 82 ? -1.430 7.630 16.220 1.00 96.56 82 THR A O 1
ATOM 677 N N . GLY A 1 83 ? -0.959 5.600 15.399 1.00 96.62 83 GLY A N 1
ATOM 678 C CA . GLY A 1 83 ? -2.187 4.963 15.878 1.00 96.62 83 GLY A CA 1
ATOM 679 C C . GLY A 1 83 ? -3.444 5.359 15.095 1.00 96.62 83 GLY A C 1
ATOM 680 O O . GLY A 1 83 ? -4.547 4.986 15.489 1.00 96.62 83 GLY A O 1
ATOM 681 N N . GLU A 1 84 ? -3.306 6.087 13.984 1.00 97.62 84 GLU A N 1
ATOM 682 C CA . GLU A 1 84 ? -4.435 6.566 13.186 1.00 97.62 84 GLU A CA 1
ATOM 683 C C . GLU A 1 84 ? -5.263 5.394 12.627 1.00 97.62 84 GLU A C 1
ATOM 685 O O . GLU A 1 84 ? -4.753 4.487 11.956 1.00 97.62 84 GLU A O 1
ATOM 690 N N . ARG A 1 85 ? -6.578 5.432 12.867 1.00 97.12 85 ARG A N 1
ATOM 691 C CA . ARG A 1 85 ? -7.550 4.442 12.381 1.00 97.12 85 ARG A CA 1
ATOM 692 C C . ARG A 1 85 ? -8.670 5.142 11.605 1.00 97.12 85 ARG A C 1
ATOM 694 O O . ARG A 1 85 ? -9.715 5.449 12.186 1.00 97.12 85 ARG A O 1
ATOM 701 N N . PRO A 1 86 ? -8.456 5.451 10.313 1.00 96.94 86 PRO A N 1
ATOM 702 C CA . PRO A 1 86 ? -9.392 6.263 9.534 1.00 96.94 86 PRO A CA 1
ATOM 703 C C . PRO A 1 86 ? -10.677 5.533 9.152 1.00 96.94 86 PRO A C 1
ATOM 705 O O . PRO A 1 86 ? -11.659 6.177 8.806 1.00 96.94 86 PRO A O 1
ATOM 708 N N . TYR A 1 87 ? -10.663 4.200 9.150 1.00 97.81 87 TYR A N 1
ATOM 709 C CA . TYR A 1 87 ? -11.745 3.412 8.570 1.00 97.81 87 TYR A CA 1
ATOM 710 C C . TYR A 1 87 ? -12.638 2.860 9.665 1.00 97.81 87 TYR A C 1
ATOM 712 O O . TYR A 1 87 ? -12.190 2.057 10.474 1.00 97.81 87 TYR A O 1
ATOM 720 N N . GLU A 1 88 ? -13.895 3.272 9.676 1.00 98.12 88 GLU A N 1
ATOM 721 C CA . GLU A 1 88 ? -14.866 2.888 10.692 1.00 98.12 88 GLU A CA 1
ATOM 722 C C . GLU A 1 88 ? -15.869 1.870 10.146 1.00 98.12 88 GLU A C 1
ATOM 724 O O . GLU A 1 88 ? -16.354 1.996 9.018 1.00 98.12 88 GLU A O 1
ATOM 729 N N . CYS A 1 89 ? -16.177 0.849 10.944 1.00 97.88 89 CYS A N 1
ATOM 730 C CA . CYS A 1 89 ? -17.269 -0.067 10.666 1.00 97.88 89 CYS A CA 1
ATOM 731 C C . CYS A 1 89 ? -18.602 0.602 10.989 1.00 97.88 89 CYS A C 1
ATOM 733 O O . CYS A 1 89 ? -18.874 0.920 12.140 1.00 97.88 89 CYS A O 1
ATOM 735 N N . LYS A 1 90 ? -19.472 0.746 9.987 1.00 96.69 90 LYS A N 1
ATOM 736 C CA . LYS A 1 90 ? -20.785 1.382 10.166 1.00 96.69 90 LYS A CA 1
ATOM 737 C C . LYS A 1 90 ? -21.776 0.558 10.998 1.00 96.69 90 LYS A C 1
ATOM 739 O O . LYS A 1 90 ? -22.774 1.108 11.439 1.00 96.69 90 LYS A O 1
ATOM 744 N N . HIS A 1 91 ? -21.517 -0.734 11.204 1.00 96.19 91 HIS A N 1
ATOM 745 C CA . HIS A 1 91 ? -22.398 -1.606 11.987 1.00 96.19 91 HIS A CA 1
ATOM 746 C C . HIS A 1 91 ? -22.080 -1.583 13.487 1.00 96.19 91 HIS A C 1
ATOM 748 O O . HIS A 1 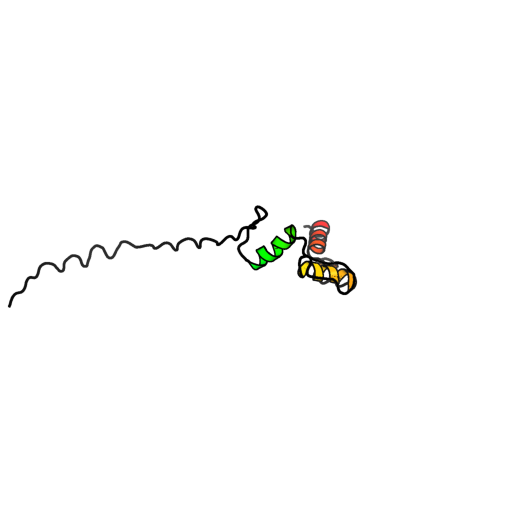91 ? -22.992 -1.691 14.296 1.00 96.19 91 HIS A O 1
ATOM 754 N N . CYS A 1 92 ? -20.804 -1.449 13.867 1.00 97.19 92 CYS A N 1
ATOM 755 C CA . CYS A 1 92 ? -20.369 -1.564 15.266 1.00 97.19 92 CYS A CA 1
ATOM 756 C C . CYS A 1 92 ? -19.441 -0.434 15.750 1.00 97.19 92 CYS A C 1
ATOM 758 O O . CYS A 1 92 ? -18.977 -0.473 16.885 1.00 97.19 92 CYS A O 1
ATOM 760 N N . GLY A 1 93 ? -19.116 0.550 14.906 1.00 97.00 93 GLY A N 1
ATOM 761 C CA . GLY A 1 93 ? -18.243 1.683 15.244 1.00 97.00 93 GLY A CA 1
ATOM 762 C C . GLY A 1 93 ? -16.755 1.337 15.383 1.00 97.00 93 GLY A C 1
ATOM 763 O O . GLY A 1 93 ? -15.930 2.219 15.624 1.00 97.00 93 GLY A O 1
ATOM 764 N N . LEU A 1 94 ? -16.364 0.067 15.221 1.00 97.94 94 LEU A N 1
ATOM 765 C CA . LEU A 1 94 ? -14.969 -0.345 15.364 1.00 97.94 94 LEU A CA 1
ATOM 766 C C . LEU A 1 94 ? -14.097 0.265 14.256 1.00 97.94 94 LEU A C 1
ATOM 768 O O . LEU A 1 94 ? -14.439 0.211 13.073 1.00 97.94 94 LEU A O 1
ATOM 772 N N . ARG A 1 95 ? -12.942 0.826 14.638 1.00 97.94 95 ARG A N 1
ATOM 773 C CA . ARG A 1 95 ? -12.036 1.534 13.721 1.00 97.94 95 ARG A CA 1
ATOM 774 C C . ARG A 1 95 ? -10.792 0.722 13.368 1.00 97.94 95 ARG A C 1
ATOM 776 O O . ARG A 1 95 ? -10.181 0.076 14.221 1.00 97.94 95 ARG A O 1
ATOM 783 N N . PHE A 1 96 ? -10.360 0.849 12.117 1.00 97.50 96 PHE A N 1
ATOM 784 C CA . PHE A 1 96 ? -9.255 0.129 11.492 1.00 97.50 96 PHE A CA 1
ATOM 785 C C . PHE A 1 96 ? -8.277 1.092 10.811 1.00 97.50 96 PHE A C 1
ATOM 787 O O . PHE A 1 96 ? -8.646 2.156 10.313 1.00 97.50 96 PHE A O 1
ATOM 794 N N . ASN A 1 97 ? -7.006 0.695 10.745 1.00 96.50 97 ASN A N 1
ATOM 795 C CA . ASN A 1 97 ? -5.949 1.450 10.061 1.00 96.50 97 ASN A CA 1
ATOM 796 C C . ASN A 1 97 ? -5.851 1.139 8.551 1.00 96.50 97 ASN A C 1
ATOM 798 O O . ASN A 1 97 ? -5.163 1.856 7.813 1.00 96.50 97 ASN A O 1
ATOM 802 N N . GLN A 1 98 ? -6.549 0.096 8.083 1.00 96.69 98 GLN A N 1
ATOM 803 C CA . GLN A 1 98 ? -6.590 -0.364 6.692 1.00 96.69 98 GLN A CA 1
ATOM 804 C C . GLN A 1 98 ? -8.012 -0.741 6.260 1.00 96.69 98 GLN A C 1
ATOM 806 O O . GLN A 1 98 ? -8.785 -1.296 7.041 1.00 96.69 98 GLN A O 1
ATOM 811 N N . THR A 1 99 ? -8.329 -0.498 4.987 1.00 96.44 99 THR A N 1
ATOM 812 C CA . THR A 1 99 ? -9.616 -0.869 4.377 1.00 96.44 99 THR A CA 1
ATOM 813 C C . THR A 1 99 ? -9.799 -2.378 4.269 1.00 96.44 99 THR A C 1
ATOM 815 O O . THR A 1 99 ? -10.905 -2.868 4.460 1.00 96.44 99 THR A O 1
ATOM 818 N N . SER A 1 100 ? -8.729 -3.127 3.991 1.00 96.19 100 SER A N 1
ATOM 819 C CA . SER A 1 100 ? -8.759 -4.592 3.929 1.00 96.19 100 SER A CA 1
ATOM 820 C C . SER A 1 100 ? -9.155 -5.203 5.271 1.00 96.19 100 SER A C 1
ATOM 822 O O . SER A 1 100 ? -10.023 -6.067 5.305 1.00 96.19 100 SER A O 1
ATOM 824 N N . SER A 1 101 ? -8.591 -4.706 6.376 1.00 96.94 101 SER A N 1
ATOM 825 C CA . SER A 1 101 ? -8.950 -5.142 7.729 1.00 96.94 101 SER A CA 1
ATOM 826 C C . SER A 1 101 ? -10.420 -4.866 8.046 1.00 96.94 101 SER A C 1
ATOM 828 O O . SER A 1 101 ? -11.105 -5.758 8.539 1.00 96.94 101 SER A O 1
ATOM 830 N N . LEU A 1 102 ? -10.922 -3.673 7.699 1.00 97.62 102 LEU A N 1
ATOM 831 C CA . LEU A 1 102 ? -12.346 -3.354 7.826 1.00 97.62 102 LEU A CA 1
ATOM 832 C C . LEU A 1 102 ? -13.208 -4.300 6.975 1.00 97.62 102 LEU A C 1
ATOM 834 O O . LEU A 1 102 ? -14.192 -4.837 7.469 1.00 97.62 102 LEU A O 1
ATOM 838 N N . LYS A 1 103 ? -12.836 -4.537 5.712 1.00 97.06 103 LYS A N 1
ATOM 839 C CA . LYS A 1 103 ? -13.583 -5.419 4.805 1.00 97.06 103 LYS A CA 1
ATOM 840 C C . LYS A 1 103 ? -13.671 -6.842 5.354 1.00 97.06 103 LYS A C 1
ATOM 842 O O . LYS A 1 103 ? -14.760 -7.403 5.380 1.00 97.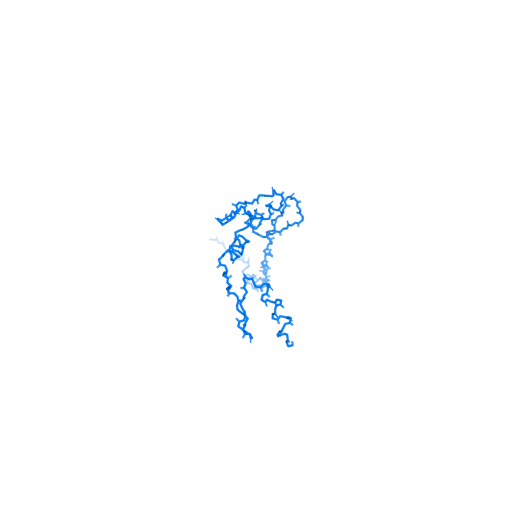06 103 LYS A O 1
ATOM 847 N N . THR A 1 104 ? -12.559 -7.411 5.817 1.00 97.12 104 THR A N 1
ATOM 848 C CA . THR A 1 104 ? -12.544 -8.746 6.432 1.00 97.12 104 THR A CA 1
ATOM 849 C C . THR A 1 104 ? -13.400 -8.788 7.693 1.00 97.12 104 THR A C 1
ATOM 851 O O . THR A 1 104 ? -14.154 -9.737 7.879 1.00 97.12 104 THR A O 1
ATOM 854 N N . HIS A 1 105 ? -13.336 -7.750 8.531 1.00 97.00 105 HIS A N 1
ATOM 855 C CA . HIS A 1 105 ? -14.192 -7.641 9.708 1.00 97.00 105 HIS A CA 1
ATOM 856 C C . HIS A 1 105 ? -15.681 -7.624 9.332 1.00 97.00 105 HIS A 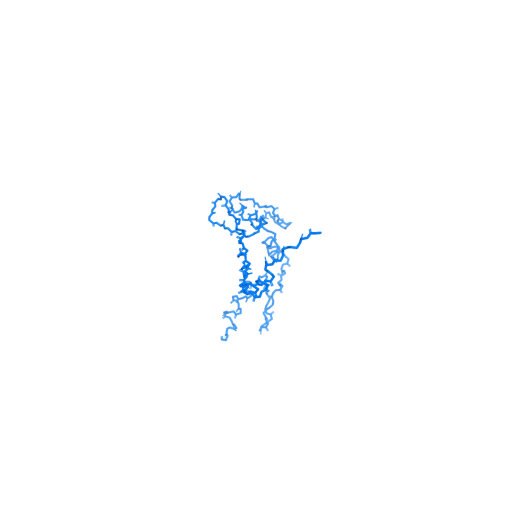C 1
ATOM 858 O O . HIS A 1 105 ? -16.435 -8.443 9.843 1.00 97.00 105 HIS A O 1
ATOM 864 N N . VAL A 1 106 ? -16.099 -6.764 8.399 1.00 97.06 106 VAL A N 1
ATOM 865 C CA . VAL A 1 106 ? -17.505 -6.674 7.969 1.00 97.06 106 VAL A CA 1
ATOM 866 C C . VAL A 1 106 ? -17.975 -7.990 7.351 1.00 97.06 106 VAL A C 1
ATOM 868 O O . VAL A 1 106 ? -19.023 -8.497 7.729 1.00 97.06 106 VAL A O 1
ATOM 871 N N . LEU A 1 107 ? -17.182 -8.591 6.459 1.00 95.31 107 LEU A N 1
ATOM 872 C CA . LEU A 1 107 ? -17.536 -9.864 5.826 1.00 95.31 107 LEU A CA 1
ATOM 873 C C . LEU A 1 107 ? -17.571 -11.044 6.805 1.00 95.31 107 LEU A C 1
ATOM 875 O O . LEU A 1 107 ? -18.264 -12.018 6.535 1.00 95.31 107 LEU A O 1
ATOM 879 N N . GLY A 1 108 ? -16.798 -10.997 7.890 1.00 95.00 108 GLY A N 1
ATOM 880 C CA . GLY A 1 108 ? -16.743 -12.072 8.881 1.00 95.00 108 GLY A CA 1
ATOM 881 C C . GLY A 1 108 ? -17.738 -11.919 10.030 1.00 95.00 108 GLY A C 1
ATOM 882 O O . GLY A 1 108 ? -18.125 -12.919 10.615 1.00 95.00 108 GLY A O 1
ATOM 883 N N . GLN A 1 109 ? -18.129 -10.689 10.371 1.00 93.12 109 GLN A N 1
ATOM 884 C CA . GLN A 1 109 ? -18.897 -10.382 11.588 1.00 93.12 109 GLN A CA 1
ATOM 885 C C . GLN A 1 109 ? -20.276 -9.772 11.303 1.00 93.12 109 GLN A C 1
ATOM 887 O O . GLN A 1 109 ? -21.145 -9.781 12.169 1.00 93.12 109 GLN A O 1
ATOM 892 N N . HIS A 1 110 ? -20.481 -9.222 10.105 1.00 93.25 110 HIS A N 1
ATOM 893 C CA . HIS A 1 110 ? -21.695 -8.494 9.722 1.00 93.25 110 HIS A CA 1
ATOM 894 C C . HIS A 1 110 ? -22.233 -8.932 8.353 1.00 93.25 110 HIS A C 1
ATOM 896 O O . HIS A 1 110 ? -22.994 -8.200 7.723 1.00 93.25 110 HIS A O 1
ATOM 902 N N . LYS A 1 111 ? -21.827 -10.114 7.875 1.00 78.06 111 LYS A N 1
ATOM 903 C CA . LYS A 1 111 ? -22.426 -10.729 6.689 1.00 78.06 111 LYS A CA 1
ATOM 904 C C . LYS A 1 111 ? -23.909 -11.004 6.971 1.00 78.06 111 LYS A C 1
ATOM 906 O O . LYS A 1 111 ? -24.213 -11.668 7.959 1.00 78.06 111 LYS A O 1
ATOM 911 N N . GLN A 1 112 ? -24.787 -10.491 6.113 1.00 63.91 112 GLN A N 1
ATOM 912 C CA . GLN A 1 112 ? -26.139 -11.021 5.915 1.00 63.91 112 GLN A CA 1
ATOM 913 C C . GLN A 1 112 ? -26.099 -12.048 4.791 1.00 63.91 112 GLN A C 1
ATOM 915 O O . GLN A 1 112 ? -25.353 -11.800 3.812 1.00 63.91 112 GLN A O 1
#